Protein AF-A0A832U325-F1 (afdb_monomer_lite)

Sequence (91 aa):
FDEEGYAILRNLDNHCVFYDVQNRRCRVYSFRPSGCRVYPVIYDERKGIVLDYICRAKDTLDEKQIARKGLIVLRLLDKIDAEAEKRRTPQ

pLDDT: mean 95.16, std 6.0, range [56.62, 98.5]

Foldseek 3Di:
DPPLQFDDQDDDPNHGPQADPVVRDGVCVVVDDLVVVLPQFEQDPVPGTDGDPVDPCSVVDDPVSSVVSSVVNVVVVVVRNVSSVCRNDDD

Structure (mmCIF, N/CA/C/O backbone):
data_AF-A0A832U325-F1
#
_entry.id   AF-A0A832U325-F1
#
loop_
_atom_site.group_PDB
_atom_site.id
_atom_site.type_symbol
_atom_site.label_atom_id
_atom_site.label_alt_id
_atom_site.label_comp_id
_atom_site.label_asym_id
_atom_site.label_entity_id
_atom_site.label_seq_id
_atom_site.pdbx_PDB_ins_code
_atom_site.Cartn_x
_atom_site.Cartn_y
_atom_site.Cartn_z
_atom_site.occupancy
_atom_site.B_iso_or_equiv
_atom_site.auth_seq_id
_atom_site.auth_comp_id
_atom_site.auth_asym_id
_atom_site.auth_atom_id
_atom_site.pdbx_PDB_model_num
ATOM 1 N N . PHE A 1 1 ? -11.924 -2.591 11.395 1.00 91.38 1 PHE A N 1
ATOM 2 C CA . PHE A 1 1 ? -10.579 -2.845 11.936 1.00 91.38 1 PHE A CA 1
ATOM 3 C C . PHE A 1 1 ? -10.568 -4.277 12.434 1.00 91.38 1 PHE A C 1
ATOM 5 O O . PHE A 1 1 ? -11.660 -4.804 12.644 1.00 91.38 1 PHE A O 1
A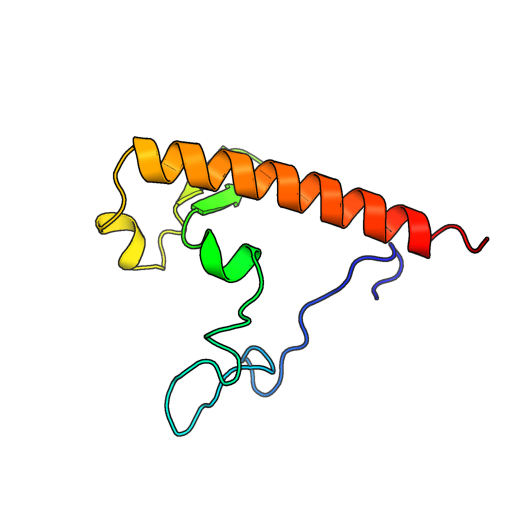TOM 12 N N . ASP A 1 2 ? -9.408 -4.916 12.525 1.00 93.88 2 ASP A N 1
ATOM 13 C CA . ASP A 1 2 ? -9.315 -6.195 13.239 1.00 93.88 2 ASP A CA 1
ATOM 14 C C . ASP A 1 2 ? -9.356 -5.978 14.762 1.00 93.88 2 ASP A C 1
ATOM 16 O O . ASP A 1 2 ? -9.518 -4.847 15.232 1.00 93.88 2 ASP A O 1
ATOM 20 N N . GLU A 1 3 ? -9.255 -7.071 15.520 1.00 93.88 3 GLU A N 1
ATOM 21 C CA . GLU A 1 3 ? -9.276 -7.065 16.990 1.00 93.88 3 GLU A CA 1
ATOM 22 C C . GLU A 1 3 ? -8.109 -6.258 17.589 1.00 93.88 3 GLU A C 1
ATOM 24 O O . GLU A 1 3 ? -8.240 -5.692 18.671 1.00 93.88 3 GLU A O 1
ATOM 29 N N . GLU A 1 4 ? -7.013 -6.104 16.842 1.00 95.06 4 GLU A N 1
ATOM 30 C CA . GLU A 1 4 ? -5.826 -5.332 17.224 1.00 95.06 4 GLU A CA 1
ATOM 31 C C . GLU A 1 4 ? -5.877 -3.866 16.738 1.00 95.06 4 GLU A C 1
ATOM 33 O O . GLU A 1 4 ? -4.920 -3.102 16.885 1.00 95.06 4 GLU A O 1
ATOM 38 N N . GLY A 1 5 ? -6.998 -3.418 16.168 1.00 96.31 5 GLY A N 1
ATOM 39 C CA . GLY A 1 5 ? -7.189 -2.031 15.734 1.00 96.31 5 GLY A CA 1
ATOM 40 C C . GLY A 1 5 ? -6.541 -1.682 14.388 1.00 96.31 5 GLY A C 1
ATOM 41 O O . GLY A 1 5 ? -6.591 -0.516 13.966 1.00 96.31 5 GLY A O 1
ATOM 42 N N . TYR A 1 6 ? -5.984 -2.655 13.665 1.00 96.62 6 TYR A N 1
ATOM 43 C CA . TYR A 1 6 ? -5.397 -2.429 12.349 1.00 96.62 6 TYR A CA 1
ATOM 44 C C . TYR A 1 6 ? -6.466 -2.227 11.274 1.00 96.62 6 TYR A C 1
ATOM 46 O O . TYR A 1 6 ? -7.536 -2.851 11.229 1.00 96.62 6 TYR A O 1
ATOM 54 N N . ALA A 1 7 ? -6.175 -1.295 10.368 1.00 93.81 7 ALA A N 1
ATOM 55 C CA . ALA A 1 7 ? -6.992 -1.044 9.193 1.00 93.81 7 ALA A CA 1
ATOM 56 C C . ALA A 1 7 ? -6.617 -2.035 8.085 1.00 93.81 7 ALA A C 1
ATOM 58 O O . ALA A 1 7 ? -5.541 -1.937 7.499 1.00 93.81 7 ALA A O 1
ATOM 59 N N . ILE A 1 8 ? -7.526 -2.955 7.761 1.00 92.62 8 ILE A N 1
ATOM 60 C CA . ILE A 1 8 ? -7.323 -3.927 6.684 1.00 92.62 8 ILE A CA 1
ATOM 61 C C . ILE A 1 8 ? -7.919 -3.389 5.382 1.00 92.62 8 ILE A C 1
ATOM 63 O O . ILE A 1 8 ? -9.067 -2.935 5.338 1.00 92.62 8 ILE A O 1
ATOM 67 N N . LEU A 1 9 ? -7.135 -3.448 4.302 1.00 92.50 9 LEU A N 1
ATOM 68 C CA . LEU A 1 9 ? -7.611 -3.109 2.965 1.00 92.50 9 LEU A CA 1
ATOM 69 C C . LEU A 1 9 ? -8.736 -4.068 2.566 1.00 92.50 9 LEU A C 1
ATOM 71 O O . LEU A 1 9 ? -8.533 -5.276 2.460 1.00 92.50 9 LEU A O 1
ATOM 75 N N . ARG A 1 10 ? 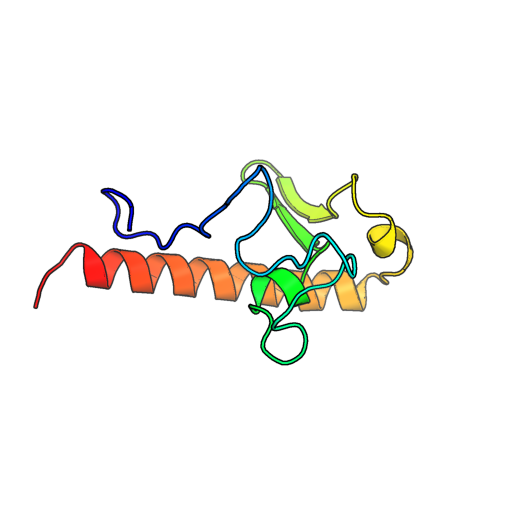-9.927 -3.523 2.312 1.00 94.44 10 ARG A N 1
ATOM 76 C CA . ARG A 1 10 ? -11.065 -4.321 1.858 1.00 94.44 10 ARG A CA 1
ATOM 77 C C . ARG A 1 10 ? -10.798 -4.878 0.460 1.00 94.44 10 ARG A C 1
ATOM 79 O O . ARG A 1 10 ? -10.502 -4.115 -0.464 1.00 94.44 10 ARG A O 1
ATOM 86 N N . ASN A 1 11 ? -11.005 -6.182 0.309 1.00 95.31 11 ASN A N 1
ATOM 87 C CA . ASN A 1 11 ? -11.024 -6.859 -0.981 1.00 95.31 11 ASN A CA 1
ATOM 88 C C . ASN A 1 11 ? -12.456 -7.276 -1.357 1.00 95.31 11 ASN A C 1
ATOM 90 O O . ASN A 1 11 ? -13.271 -7.579 -0.485 1.00 95.31 11 ASN A O 1
ATOM 94 N N . LEU A 1 12 ? -12.756 -7.266 -2.653 1.00 94.81 12 LEU A N 1
ATOM 95 C CA . LEU A 1 12 ? -13.982 -7.769 -3.271 1.00 94.81 12 LEU A CA 1
ATOM 96 C C . LEU A 1 12 ? -13.577 -8.527 -4.540 1.00 94.81 12 LEU A C 1
ATOM 98 O O . LEU A 1 12 ? -12.739 -8.034 -5.293 1.00 94.81 12 LEU A O 1
ATOM 102 N N . ASP A 1 13 ? -14.121 -9.726 -4.746 1.00 93.44 13 ASP A N 1
ATOM 103 C CA . ASP A 1 13 ? -13.814 -10.584 -5.902 1.00 93.44 13 ASP A CA 1
ATOM 104 C C . ASP A 1 13 ? -12.305 -10.806 -6.118 1.00 93.44 13 ASP A C 1
ATOM 106 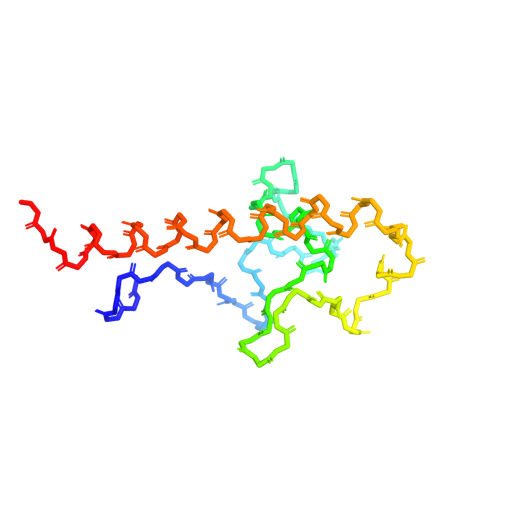O O . ASP A 1 13 ? -11.786 -10.673 -7.221 1.00 93.44 13 ASP A O 1
ATOM 110 N N . ASN A 1 14 ? -11.578 -11.113 -5.036 1.00 93.00 14 ASN A N 1
ATOM 111 C CA . ASN A 1 14 ? -10.116 -11.299 -5.017 1.00 93.00 14 ASN A CA 1
ATOM 112 C C . ASN A 1 14 ? -9.288 -10.068 -5.440 1.00 93.00 14 ASN A C 1
ATOM 114 O O . ASN A 1 14 ? -8.081 -10.174 -5.668 1.00 93.00 14 ASN A O 1
ATOM 118 N N . HIS A 1 15 ? -9.900 -8.883 -5.494 1.00 94.00 15 HIS A N 1
ATOM 119 C CA . HIS A 1 15 ? -9.229 -7.631 -5.822 1.00 94.00 15 HIS A CA 1
ATOM 120 C C . HIS A 1 15 ? -9.389 -6.587 -4.720 1.00 94.00 15 HIS A C 1
ATOM 122 O O . HIS A 1 15 ? -10.384 -6.560 -4.001 1.00 94.00 15 HIS A O 1
ATOM 128 N N . CYS A 1 16 ? -8.428 -5.666 -4.631 1.00 95.06 16 CYS A N 1
ATOM 129 C CA . CYS A 1 16 ? -8.581 -4.446 -3.841 1.00 95.06 16 CYS A CA 1
ATOM 130 C C . CYS A 1 16 ? -9.869 -3.722 -4.246 1.00 95.06 16 CYS A C 1
ATOM 132 O O . CYS A 1 16 ? -10.116 -3.530 -5.436 1.00 95.06 16 CYS A O 1
ATOM 134 N N . VAL A 1 17 ? -10.648 -3.242 -3.272 1.00 96.31 17 VAL A N 1
ATOM 135 C CA . VAL A 1 17 ? -11.915 -2.528 -3.516 1.00 96.31 17 VAL A CA 1
ATOM 136 C C . VAL A 1 17 ? -11.763 -1.319 -4.450 1.00 96.31 17 VAL A C 1
ATOM 138 O O . VAL A 1 17 ? -12.732 -0.881 -5.058 1.00 96.31 17 VAL A O 1
ATOM 141 N N . PHE A 1 18 ? -10.562 -0.762 -4.620 1.00 96.25 18 PHE A N 1
ATOM 142 C CA . PHE A 1 18 ? -10.308 0.343 -5.548 1.00 96.25 18 PHE A CA 1
ATOM 143 C C . PHE A 1 18 ? -10.012 -0.087 -6.989 1.00 96.25 18 PHE A C 1
ATOM 145 O O . PHE A 1 18 ? -9.932 0.778 -7.865 1.00 96.25 18 PHE A O 1
ATOM 152 N N . TYR A 1 19 ? -9.827 -1.378 -7.251 1.00 96.69 19 TYR A N 1
ATOM 153 C CA . TYR A 1 19 ? -9.524 -1.894 -8.578 1.00 96.69 19 TYR A CA 1
ATOM 154 C C . TYR A 1 19 ? -10.763 -1.855 -9.479 1.00 96.69 19 TYR A C 1
ATOM 156 O O . TYR A 1 19 ? -11.845 -2.303 -9.110 1.00 96.69 19 TYR A O 1
ATOM 164 N N . ASP A 1 20 ? -10.600 -1.278 -10.663 1.00 96.38 20 ASP A N 1
ATOM 165 C CA . ASP A 1 20 ? -11.555 -1.328 -11.762 1.00 96.38 20 ASP A CA 1
ATOM 166 C C . ASP A 1 20 ? -11.165 -2.492 -12.670 1.00 96.38 20 ASP A C 1
ATOM 168 O O . ASP A 1 20 ? -10.183 -2.398 -13.412 1.00 96.38 20 ASP A O 1
ATOM 172 N N . VAL A 1 21 ? -11.922 -3.587 -12.588 1.00 95.31 21 VAL A N 1
ATOM 173 C CA . VAL A 1 21 ? -11.670 -4.809 -13.364 1.00 95.31 21 VAL A CA 1
ATOM 174 C C . VAL A 1 21 ? -11.857 -4.563 -14.863 1.00 95.31 21 VAL A C 1
ATOM 176 O O . VAL A 1 21 ? -11.064 -5.057 -15.662 1.00 95.31 21 VAL A O 1
ATOM 179 N N . GLN A 1 22 ? -12.847 -3.752 -15.251 1.00 95.88 22 GLN A N 1
ATOM 180 C CA . GLN A 1 22 ? -13.174 -3.488 -16.658 1.00 95.88 22 GLN A CA 1
ATOM 181 C C . GLN A 1 22 ? -12.046 -2.713 -17.344 1.00 95.88 22 GLN A C 1
ATOM 183 O O . GLN A 1 22 ? -11.561 -3.096 -18.406 1.00 95.8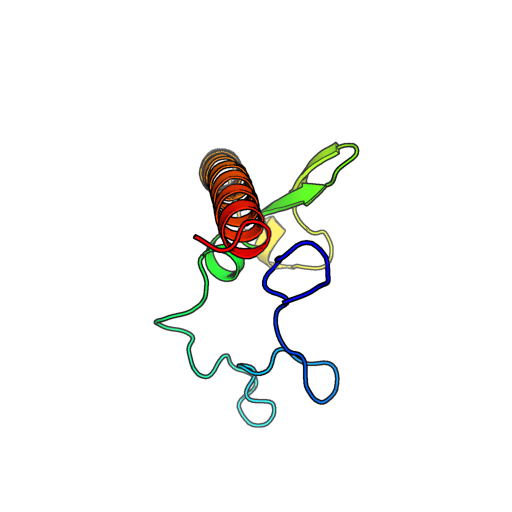8 22 GLN A O 1
ATOM 188 N N . ASN A 1 23 ? -11.572 -1.645 -16.698 1.00 97.06 23 ASN A N 1
ATOM 189 C CA . ASN A 1 23 ? -10.511 -0.790 -17.238 1.00 97.06 23 ASN A CA 1
ATOM 190 C C . ASN A 1 23 ? -9.099 -1.214 -16.803 1.00 97.06 23 ASN A C 1
ATOM 192 O O . ASN A 1 23 ? -8.120 -0.567 -17.178 1.00 97.06 23 ASN A O 1
ATOM 196 N N . ARG A 1 24 ? -8.983 -2.268 -15.984 1.00 94.88 24 ARG A N 1
ATOM 197 C CA . ARG A 1 24 ? -7.736 -2.789 -15.399 1.00 94.88 24 ARG A CA 1
ATOM 198 C C . ARG A 1 24 ? -6.872 -1.709 -14.741 1.00 94.88 24 ARG A C 1
ATOM 200 O O . ARG A 1 24 ? -5.653 -1.685 -14.907 1.00 94.88 24 ARG A O 1
ATOM 207 N N . ARG A 1 25 ? -7.492 -0.800 -13.982 1.00 95.56 25 ARG A N 1
ATOM 208 C CA . ARG A 1 25 ? -6.803 0.338 -13.339 1.00 95.56 25 ARG A CA 1
ATOM 209 C C . ARG A 1 25 ? -7.328 0.623 -11.939 1.00 95.56 25 ARG A C 1
ATOM 211 O O . ARG A 1 25 ? -8.420 0.217 -11.573 1.00 95.56 25 ARG A O 1
ATOM 218 N N . CYS A 1 26 ? -6.566 1.361 -11.139 1.00 96.06 26 CYS A N 1
ATOM 219 C CA . CYS A 1 26 ? -7.055 1.837 -9.846 1.00 96.06 26 CYS A CA 1
ATOM 220 C C . CYS A 1 26 ? -7.974 3.052 -10.039 1.00 96.06 26 CYS A C 1
ATOM 222 O O . CYS A 1 26 ? -7.559 4.050 -10.631 1.00 96.06 26 CYS A O 1
ATOM 224 N N . ARG A 1 27 ? -9.193 3.004 -9.491 1.00 96.75 27 ARG A N 1
ATOM 225 C CA . ARG A 1 27 ? -10.175 4.105 -9.557 1.00 96.75 27 ARG A CA 1
ATOM 226 C C . ARG A 1 27 ? -9.706 5.370 -8.844 1.00 96.75 27 ARG A C 1
ATOM 228 O O . ARG A 1 27 ? -10.072 6.470 -9.234 1.00 96.75 27 ARG A O 1
ATOM 235 N N . VAL A 1 28 ? -8.856 5.216 -7.831 1.00 96.31 28 VAL A N 1
ATOM 236 C CA . VAL A 1 28 ? -8.305 6.318 -7.029 1.00 96.31 28 VAL A CA 1
ATOM 237 C C . VAL A 1 28 ? -6.812 6.512 -7.284 1.00 96.31 28 VAL A C 1
ATOM 239 O O . VAL A 1 28 ? -6.083 6.901 -6.381 1.00 96.31 28 VAL A O 1
ATOM 242 N N . TYR A 1 29 ? -6.314 6.234 -8.495 1.00 95.06 29 TYR A N 1
ATOM 243 C CA . TYR A 1 29 ? -4.869 6.221 -8.771 1.00 95.06 29 TYR A CA 1
ATOM 244 C C . TYR A 1 29 ? -4.137 7.505 -8.334 1.00 95.06 29 TYR A C 1
ATOM 246 O O . TYR A 1 29 ? -3.050 7.420 -7.754 1.00 95.06 29 TYR A O 1
ATOM 254 N N . SER A 1 30 ? -4.739 8.683 -8.538 1.00 96.56 30 SER A N 1
ATOM 255 C CA . SER A 1 30 ? -4.191 9.977 -8.092 1.00 96.56 30 SER A CA 1
ATOM 256 C C . SER A 1 30 ? -4.096 10.094 -6.564 1.00 96.56 30 SER A C 1
ATOM 258 O O . SER A 1 30 ? -3.132 10.650 -6.037 1.00 96.56 30 SER A O 1
ATOM 260 N N . PHE A 1 31 ? -5.042 9.486 -5.848 1.00 95.50 31 PHE A N 1
ATOM 261 C CA . PHE A 1 31 ? -5.142 9.468 -4.385 1.00 95.50 31 PHE A CA 1
ATOM 262 C C . PHE A 1 31 ? -4.670 8.144 -3.771 1.00 95.50 31 PHE A C 1
ATOM 264 O O . PHE A 1 31 ? -4.959 7.861 -2.611 1.00 95.50 31 PHE A O 1
ATOM 271 N N . ARG A 1 32 ? -3.959 7.309 -4.543 1.00 94.38 32 ARG A N 1
ATOM 272 C CA . ARG A 1 32 ? -3.616 5.951 -4.112 1.00 94.38 32 ARG A CA 1
ATOM 273 C C . ARG A 1 32 ? -2.840 5.966 -2.786 1.00 94.38 32 ARG A C 1
ATOM 275 O O . ARG A 1 32 ? -1.975 6.843 -2.626 1.00 94.38 32 ARG A O 1
ATOM 282 N N . PRO A 1 33 ? -3.097 4.992 -1.891 1.00 93.38 33 PRO A N 1
ATOM 283 C CA . PRO A 1 33 ? -2.442 4.909 -0.591 1.00 93.38 33 PRO A CA 1
ATOM 284 C C . PRO A 1 33 ? -0.920 4.952 -0.697 1.00 93.38 33 PRO A C 1
ATOM 286 O O . PRO A 1 33 ? -0.339 4.464 -1.670 1.00 93.38 33 PRO A O 1
ATOM 289 N N . SER A 1 34 ? -0.260 5.486 0.330 1.00 95.12 34 SER A N 1
ATOM 290 C CA . SER A 1 34 ? 1.203 5.581 0.372 1.00 95.12 34 SER A CA 1
ATOM 291 C C . SER A 1 34 ? 1.890 4.220 0.206 1.00 95.12 34 SER A C 1
ATOM 293 O O . SER A 1 34 ? 2.891 4.148 -0.503 1.00 95.12 34 SER A O 1
ATOM 295 N N . GLY A 1 35 ? 1.306 3.137 0.738 1.00 95.06 35 GLY A N 1
ATOM 296 C CA . GLY A 1 35 ? 1.774 1.762 0.508 1.00 95.06 35 GLY A CA 1
ATOM 297 C C . GLY A 1 35 ? 1.839 1.394 -0.983 1.00 95.06 35 GLY A C 1
ATOM 298 O O . GLY A 1 35 ? 2.864 0.934 -1.481 1.00 95.06 35 GLY A O 1
ATOM 299 N N . CYS A 1 36 ? 0.799 1.727 -1.756 1.00 94.62 36 CYS A N 1
ATOM 300 C CA . CYS A 1 36 ? 0.784 1.512 -3.207 1.00 94.62 36 CYS A CA 1
ATOM 301 C C . CYS A 1 36 ? 1.807 2.382 -3.963 1.00 94.62 36 CYS A C 1
ATOM 303 O O . CYS A 1 36 ? 2.129 2.087 -5.111 1.00 94.62 36 CYS A O 1
ATOM 305 N N . ARG A 1 37 ? 2.297 3.484 -3.372 1.00 95.94 37 ARG A N 1
ATOM 306 C CA . ARG A 1 37 ? 3.324 4.352 -3.983 1.00 95.94 37 ARG A CA 1
ATOM 307 C C . ARG A 1 37 ? 4.742 3.822 -3.767 1.00 95.94 37 ARG A C 1
ATOM 309 O O . ARG A 1 37 ? 5.623 4.097 -4.586 1.00 95.94 37 ARG A O 1
ATOM 316 N N . VAL A 1 38 ? 4.983 3.100 -2.673 1.00 97.44 38 VAL A N 1
ATOM 317 C CA . VAL A 1 38 ? 6.306 2.530 -2.364 1.00 97.44 38 VAL A CA 1
ATOM 318 C C . VAL A 1 38 ? 6.527 1.168 -3.009 1.00 97.44 38 VAL A C 1
ATOM 320 O O . VAL A 1 38 ? 7.666 0.887 -3.380 1.00 97.44 38 VAL A O 1
ATOM 323 N N . TYR A 1 39 ? 5.457 0.418 -3.290 1.00 96.69 39 TYR A N 1
ATOM 324 C CA . TYR A 1 39 ? 5.512 -0.828 -4.058 1.00 96.69 39 TYR A CA 1
ATOM 325 C C . TYR A 1 39 ? 6.366 -0.675 -5.339 1.00 96.69 39 TYR A C 1
ATOM 327 O O . TYR A 1 39 ? 6.275 0.369 -6.006 1.00 96.69 39 TYR A O 1
ATOM 335 N N . PRO A 1 40 ? 7.233 -1.647 -5.682 1.00 97.88 40 PRO A N 1
ATOM 336 C CA . PRO A 1 40 ? 7.391 -2.986 -5.088 1.00 97.88 40 PRO A CA 1
ATOM 337 C C . PRO A 1 40 ? 8.317 -3.112 -3.869 1.00 97.88 40 PRO A C 1
ATOM 339 O O . PRO A 1 40 ? 8.642 -4.230 -3.483 1.00 97.88 40 PRO A O 1
ATOM 342 N N . VAL A 1 41 ? 8.756 -2.014 -3.248 1.00 98.50 41 VAL A N 1
ATOM 343 C CA . VAL A 1 41 ? 9.542 -2.097 -2.005 1.00 98.50 41 VAL A CA 1
ATOM 344 C C . VAL A 1 41 ? 8.602 -2.407 -0.841 1.00 98.50 41 VAL A C 1
ATOM 346 O O . VAL A 1 41 ? 7.664 -1.644 -0.595 1.00 98.50 41 VAL A O 1
ATOM 349 N N . ILE A 1 42 ? 8.847 -3.520 -0.154 1.00 97.88 42 ILE A N 1
ATOM 350 C CA . ILE A 1 42 ? 8.032 -4.049 0.947 1.00 97.88 42 ILE A CA 1
ATOM 351 C C . ILE A 1 42 ? 8.913 -4.389 2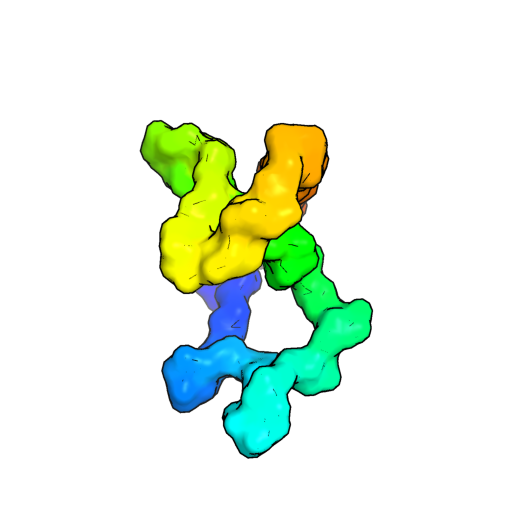.158 1.00 97.88 42 ILE A C 1
ATOM 353 O O . ILE A 1 42 ? 10.140 -4.406 2.058 1.00 97.88 42 ILE A O 1
ATOM 357 N N . TYR A 1 43 ? 8.280 -4.651 3.299 1.00 98.06 43 TYR A N 1
ATOM 358 C CA . TYR A 1 43 ? 8.937 -5.172 4.495 1.00 98.06 43 TYR A CA 1
ATOM 359 C C . TYR A 1 43 ? 8.574 -6.648 4.674 1.00 98.06 43 TYR A C 1
ATOM 361 O O . TYR A 1 43 ? 7.397 -7.001 4.659 1.00 98.06 43 TYR A O 1
ATOM 369 N N . ASP A 1 44 ? 9.588 -7.490 4.821 1.00 97.00 44 ASP A N 1
ATOM 370 C CA . ASP A 1 44 ? 9.495 -8.899 5.191 1.00 97.00 44 ASP A CA 1
ATOM 371 C C . ASP A 1 44 ? 9.997 -9.039 6.632 1.00 97.00 44 ASP A C 1
ATOM 373 O O . ASP A 1 44 ? 11.080 -8.561 6.963 1.00 97.00 44 ASP A O 1
ATOM 377 N N . GLU A 1 45 ? 9.235 -9.697 7.500 1.00 95.38 45 GLU A N 1
ATOM 378 C CA . GLU A 1 45 ? 9.553 -9.777 8.933 1.00 95.38 45 GLU A CA 1
ATOM 379 C C . GLU A 1 45 ? 10.886 -10.475 9.240 1.00 95.38 45 GLU A C 1
ATOM 381 O O . GLU A 1 45 ? 11.488 -10.223 10.281 1.00 95.38 45 GLU A O 1
ATOM 386 N N . ARG A 1 46 ? 11.369 -11.348 8.347 1.00 97.19 46 ARG A N 1
ATOM 387 C CA . ARG A 1 46 ? 12.627 -12.089 8.530 1.00 97.19 46 ARG A CA 1
ATOM 388 C C . ARG A 1 46 ? 13.805 -11.405 7.849 1.00 97.19 46 ARG A C 1
ATOM 390 O O . ARG A 1 46 ? 14.936 -11.553 8.300 1.00 97.19 46 ARG A O 1
ATOM 397 N N . LYS A 1 47 ? 13.558 -10.721 6.731 1.00 97.25 47 LYS A N 1
ATOM 398 C CA . LYS A 1 47 ? 14.602 -10.169 5.848 1.00 97.25 47 LYS A CA 1
ATOM 399 C C . LYS A 1 47 ? 14.708 -8.645 5.895 1.00 97.25 47 LYS A C 1
ATOM 401 O O . LYS A 1 47 ? 15.676 -8.095 5.378 1.00 97.25 47 LYS A O 1
ATOM 406 N N . GLY A 1 48 ? 13.734 -7.961 6.485 1.00 97.56 48 GLY A N 1
ATOM 407 C CA . GLY A 1 48 ? 13.621 -6.509 6.453 1.00 97.56 48 GLY A CA 1
ATOM 408 C C . GLY A 1 48 ? 13.144 -5.999 5.092 1.00 97.56 48 GLY A C 1
ATOM 409 O O . GLY A 1 48 ? 12.228 -6.552 4.486 1.00 97.56 48 GLY A O 1
ATOM 410 N N . ILE A 1 49 ? 13.744 -4.913 4.603 1.00 98.12 49 ILE A N 1
ATOM 411 C CA . ILE A 1 49 ? 13.339 -4.292 3.336 1.00 98.12 49 ILE A CA 1
ATOM 412 C C . ILE A 1 49 ? 13.747 -5.166 2.148 1.00 98.12 49 ILE A C 1
ATOM 414 O O . ILE A 1 49 ? 14.931 -5.406 1.917 1.00 98.12 49 ILE A O 1
ATOM 418 N N . VAL A 1 50 ? 12.760 -5.580 1.354 1.00 97.94 50 VAL A N 1
ATOM 419 C CA . VAL A 1 50 ? 12.951 -6.399 0.151 1.00 97.94 50 VAL A CA 1
ATOM 420 C C . VAL A 1 50 ? 12.121 -5.871 -1.019 1.00 97.94 50 VAL A C 1
ATOM 422 O O . VAL A 1 50 ? 11.205 -5.062 -0.857 1.00 97.94 50 VAL A O 1
ATOM 425 N N . LEU A 1 51 ? 12.449 -6.331 -2.225 1.00 98.12 51 LEU A N 1
ATOM 426 C CA . LEU A 1 51 ? 11.624 -6.124 -3.409 1.00 98.12 51 LEU A CA 1
ATOM 427 C C . LEU A 1 51 ? 10.679 -7.304 -3.594 1.00 98.12 51 LEU A C 1
ATOM 429 O O . LEU A 1 51 ? 11.112 -8.456 -3.580 1.00 98.12 51 LEU A O 1
ATOM 433 N N . ASP A 1 52 ? 9.404 -7.011 -3.824 1.00 97.31 52 ASP A N 1
ATOM 434 C CA . ASP A 1 52 ? 8.426 -8.040 -4.148 1.00 97.31 52 ASP A CA 1
ATOM 435 C C . ASP A 1 52 ? 8.720 -8.657 -5.526 1.00 97.31 52 ASP A C 1
ATOM 437 O O . ASP A 1 52 ? 8.672 -7.980 -6.560 1.00 97.31 52 ASP A O 1
ATOM 441 N N . TYR A 1 53 ? 9.035 -9.953 -5.541 1.00 95.12 53 TYR A N 1
ATOM 442 C CA . TYR A 1 53 ? 9.522 -10.666 -6.721 1.00 95.12 53 TYR A CA 1
ATOM 443 C C . TYR A 1 53 ? 8.453 -10.845 -7.802 1.00 95.12 53 TYR A C 1
ATOM 445 O O . TYR A 1 53 ? 8.808 -10.994 -8.974 1.00 95.12 53 TYR A O 1
ATOM 453 N N . ILE A 1 54 ? 7.166 -10.795 -7.442 1.00 95.25 54 ILE A N 1
ATOM 454 C CA . ILE A 1 54 ? 6.066 -10.926 -8.411 1.00 95.25 54 ILE A CA 1
ATOM 455 C C . ILE A 1 54 ? 5.888 -9.656 -9.254 1.00 95.25 54 ILE A C 1
ATOM 457 O O . ILE A 1 54 ? 5.260 -9.688 -10.314 1.00 95.25 54 ILE A O 1
ATOM 461 N N . CYS A 1 55 ? 6.432 -8.518 -8.810 1.00 94.06 55 CYS A N 1
ATOM 462 C CA . CYS A 1 55 ? 6.264 -7.253 -9.504 1.00 94.06 55 CYS A CA 1
ATOM 463 C C . CYS A 1 55 ? 7.372 -7.011 -10.525 1.00 94.06 55 CYS A C 1
ATOM 465 O O . CYS A 1 55 ? 8.520 -6.762 -10.169 1.00 94.06 55 CYS A O 1
ATOM 467 N N . ARG A 1 56 ? 7.009 -6.920 -11.807 1.00 94.06 56 ARG A N 1
ATOM 468 C CA . ARG A 1 56 ? 7.954 -6.551 -12.876 1.00 94.06 56 ARG A CA 1
ATOM 469 C C . ARG A 1 56 ? 8.574 -5.160 -12.708 1.00 94.06 56 ARG A C 1
ATOM 471 O O . ARG A 1 56 ? 9.661 -4.918 -13.211 1.00 94.06 56 ARG A O 1
ATOM 478 N N . ALA A 1 57 ? 7.917 -4.239 -11.997 1.00 93.31 57 ALA A N 1
ATOM 479 C CA . ALA A 1 57 ? 8.474 -2.905 -11.768 1.00 93.31 57 ALA A CA 1
ATOM 480 C C . ALA A 1 57 ? 9.730 -2.929 -10.879 1.00 93.31 57 ALA A C 1
ATOM 482 O O . ALA A 1 57 ? 10.459 -1.940 -10.848 1.00 93.31 57 ALA A O 1
ATOM 483 N N . LYS A 1 58 ? 10.015 -4.038 -10.179 1.00 95.75 58 LYS A N 1
ATOM 484 C CA . LYS A 1 58 ? 11.209 -4.170 -9.332 1.00 95.75 58 LYS A CA 1
ATOM 485 C C . LYS A 1 58 ? 12.500 -3.967 -10.128 1.00 95.75 58 LYS A C 1
ATOM 487 O O . LYS A 1 58 ? 13.426 -3.351 -9.622 1.00 95.75 58 LYS A O 1
ATOM 492 N N . ASP A 1 59 ? 12.501 -4.391 -11.392 1.00 96.06 59 ASP A N 1
ATOM 493 C CA . ASP A 1 59 ? 13.654 -4.314 -12.294 1.00 96.06 59 ASP A CA 1
ATOM 494 C C . ASP A 1 59 ? 13.889 -2.885 -12.821 1.00 96.06 59 ASP A C 1
ATOM 496 O O . ASP A 1 59 ? 14.886 -2.617 -13.482 1.00 96.06 59 ASP A O 1
ATOM 500 N N . THR A 1 60 ? 12.968 -1.956 -12.538 1.00 96.81 60 THR A N 1
ATOM 501 C CA . THR A 1 60 ? 13.077 -0.540 -12.929 1.00 96.81 60 THR A CA 1
ATOM 502 C C . THR A 1 60 ? 13.623 0.352 -11.817 1.00 96.81 60 THR A C 1
ATOM 504 O O . THR A 1 60 ? 13.802 1.548 -12.041 1.00 96.81 60 THR A O 1
ATOM 507 N N . LEU A 1 61 ? 13.842 -0.200 -10.617 1.00 96.75 61 LEU A N 1
ATOM 508 C CA . LEU A 1 61 ? 14.285 0.565 -9.459 1.00 96.75 61 LEU A CA 1
ATOM 509 C C . LEU A 1 61 ? 15.806 0.541 -9.307 1.00 96.75 61 LEU A C 1
ATOM 511 O O . LEU A 1 61 ? 16.417 -0.523 -9.318 1.00 96.75 61 LEU A O 1
ATOM 515 N N . ASP A 1 62 ? 16.392 1.713 -9.076 1.00 97.88 62 ASP A N 1
ATOM 516 C CA . ASP A 1 62 ? 17.785 1.838 -8.646 1.00 97.88 62 ASP A CA 1
ATOM 517 C C . ASP A 1 62 ? 17.932 1.751 -7.112 1.00 97.88 62 ASP A C 1
ATOM 519 O O . ASP A 1 62 ? 16.966 1.880 -6.351 1.00 97.88 62 ASP A O 1
ATOM 523 N N . GLU A 1 63 ? 19.162 1.562 -6.632 1.00 97.62 63 GLU A N 1
ATOM 524 C CA . GLU A 1 63 ? 19.468 1.433 -5.200 1.00 97.62 63 GLU A CA 1
ATOM 525 C C . GLU A 1 63 ? 19.009 2.640 -4.367 1.00 97.62 63 GLU A C 1
ATOM 527 O O . GLU A 1 63 ? 18.530 2.479 -3.241 1.00 97.62 63 GLU A O 1
ATOM 532 N N . LYS A 1 64 ? 19.087 3.860 -4.917 1.00 98.19 64 LYS A N 1
ATOM 533 C CA . LYS A 1 64 ? 18.661 5.081 -4.214 1.00 98.19 64 LYS A CA 1
ATOM 534 C C . LYS A 1 64 ? 17.145 5.116 -4.068 1.00 98.19 64 LYS A C 1
ATOM 536 O O . LYS A 1 64 ? 16.629 5.509 -3.019 1.00 98.19 64 LYS A O 1
ATOM 541 N N . GLN A 1 65 ? 16.419 4.707 -5.105 1.00 98.00 65 GLN A N 1
ATOM 542 C CA . GLN A 1 65 ? 14.968 4.584 -5.082 1.00 98.00 65 GLN A CA 1
ATOM 543 C C . GLN A 1 65 ? 14.530 3.511 -4.088 1.00 98.00 65 GLN A C 1
ATOM 545 O O . GLN A 1 65 ? 13.589 3.760 -3.330 1.00 98.00 65 GLN A O 1
ATOM 550 N N . ILE A 1 66 ? 15.222 2.368 -4.049 1.00 98.31 66 ILE A N 1
ATOM 551 C CA . ILE A 1 66 ? 14.967 1.287 -3.088 1.00 98.31 66 ILE A CA 1
ATOM 552 C C . ILE A 1 66 ? 15.172 1.795 -1.662 1.00 98.31 66 ILE A C 1
ATOM 554 O O . ILE A 1 66 ? 14.244 1.720 -0.859 1.00 98.31 66 ILE A O 1
ATOM 558 N N . ALA A 1 67 ? 16.325 2.398 -1.365 1.00 98.31 67 ALA A N 1
ATOM 559 C CA . ALA A 1 67 ? 16.630 2.933 -0.039 1.00 98.31 67 ALA A CA 1
ATOM 560 C C . ALA A 1 67 ? 15.606 3.993 0.403 1.00 98.31 67 ALA A C 1
ATOM 562 O O . ALA A 1 67 ? 15.044 3.916 1.498 1.00 98.31 67 ALA A O 1
ATOM 563 N N . ARG A 1 68 ? 15.281 4.952 -0.476 1.00 98.44 68 ARG A N 1
ATOM 564 C CA . ARG A 1 68 ? 14.283 5.995 -0.191 1.00 98.44 68 ARG A CA 1
ATOM 565 C C . ARG A 1 68 ? 12.905 5.402 0.090 1.00 98.44 68 ARG A C 1
ATOM 567 O O . ARG A 1 68 ? 12.244 5.823 1.037 1.00 98.44 68 ARG A O 1
ATOM 574 N N . LYS A 1 69 ? 12.441 4.470 -0.744 1.00 98.44 69 LYS A N 1
ATOM 575 C CA . LYS A 1 69 ? 11.142 3.809 -0.560 1.00 98.44 69 LYS A CA 1
ATOM 576 C C . LYS A 1 69 ? 11.137 2.946 0.702 1.00 98.44 69 LYS A C 1
ATOM 578 O O . LYS A 1 69 ? 10.135 2.968 1.404 1.00 98.44 69 LYS A O 1
ATOM 583 N N . GLY A 1 70 ? 12.245 2.285 1.036 1.00 98.50 70 GLY A N 1
ATOM 584 C CA . GLY A 1 70 ? 12.403 1.503 2.265 1.00 98.50 70 GLY A CA 1
ATOM 585 C C . GLY A 1 70 ? 12.224 2.348 3.525 1.00 98.50 70 GLY A C 1
ATOM 586 O O . GLY A 1 70 ? 11.438 1.991 4.396 1.00 98.50 70 GLY A O 1
ATOM 587 N N . LEU A 1 71 ? 12.836 3.536 3.579 1.00 98.44 71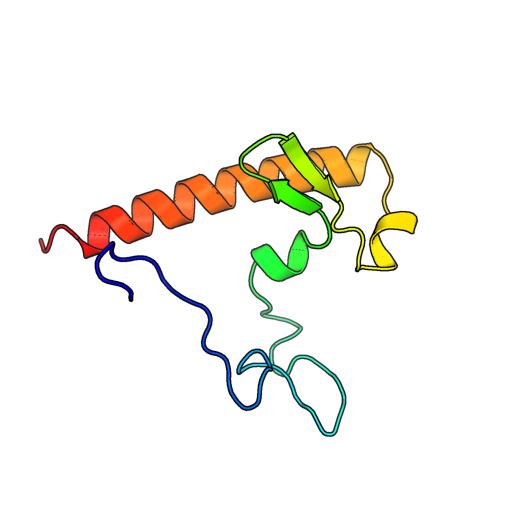 LEU A N 1
ATOM 588 C CA . LEU A 1 71 ? 12.608 4.485 4.679 1.00 98.44 71 LEU A CA 1
ATOM 589 C C . LEU A 1 71 ? 11.136 4.907 4.798 1.00 98.44 71 LEU A C 1
ATOM 591 O O . LEU A 1 71 ? 10.638 5.126 5.899 1.00 98.44 71 LEU A O 1
ATOM 595 N N . ILE A 1 72 ? 10.431 5.038 3.670 1.00 98.50 72 ILE A N 1
ATOM 596 C CA . ILE A 1 72 ? 8.998 5.351 3.680 1.00 98.50 72 ILE A CA 1
ATOM 597 C C . ILE A 1 72 ? 8.195 4.150 4.189 1.00 98.50 72 ILE A C 1
ATOM 599 O O . ILE A 1 72 ? 7.270 4.364 4.960 1.00 98.50 72 ILE A O 1
ATOM 603 N N . VAL A 1 73 ? 8.543 2.917 3.804 1.00 98.50 73 VAL A N 1
ATOM 604 C CA . VAL A 1 73 ? 7.894 1.697 4.317 1.00 98.50 73 VAL A CA 1
ATOM 605 C C . VAL A 1 73 ? 7.963 1.655 5.841 1.00 98.50 73 VAL A C 1
ATOM 607 O O . VAL A 1 73 ? 6.916 1.546 6.467 1.00 98.50 73 VAL A O 1
ATOM 610 N N . LEU A 1 74 ? 9.147 1.840 6.432 1.00 98.44 74 LEU A N 1
ATOM 611 C CA . LEU A 1 74 ? 9.312 1.827 7.893 1.00 98.44 74 LEU A CA 1
ATOM 612 C C . LEU A 1 74 ? 8.433 2.886 8.576 1.00 98.44 74 LEU A C 1
ATOM 614 O O . LEU A 1 74 ? 7.644 2.562 9.452 1.00 98.44 74 LEU A O 1
ATOM 618 N N . ARG A 1 75 ? 8.448 4.127 8.073 1.00 98.44 75 ARG A N 1
ATOM 619 C CA . ARG A 1 75 ? 7.583 5.202 8.597 1.00 98.44 75 ARG A CA 1
ATOM 620 C C . ARG A 1 75 ? 6.090 4.907 8.457 1.00 98.44 75 ARG A C 1
ATOM 622 O O . ARG A 1 75 ? 5.287 5.417 9.234 1.00 98.44 75 ARG A O 1
ATOM 629 N N . LEU A 1 76 ? 5.693 4.183 7.409 1.00 97.88 76 LEU A N 1
ATOM 630 C CA . LEU A 1 76 ? 4.301 3.783 7.228 1.00 97.88 76 LEU A CA 1
ATOM 631 C C . LEU A 1 76 ? 3.907 2.711 8.241 1.00 97.88 76 LEU A C 1
ATOM 633 O O . LEU A 1 76 ? 2.795 2.803 8.746 1.00 97.88 76 LEU A O 1
ATOM 637 N N . LEU A 1 77 ? 4.790 1.760 8.553 1.00 97.50 77 LEU A N 1
ATOM 638 C CA . LEU A 1 77 ? 4.555 0.755 9.593 1.00 97.50 77 LEU A CA 1
ATOM 639 C C . LEU A 1 77 ? 4.399 1.419 10.965 1.00 97.50 77 LEU A C 1
ATOM 641 O O . LEU A 1 77 ? 3.342 1.265 11.566 1.00 97.50 77 LEU A O 1
ATOM 645 N N . ASP A 1 78 ? 5.334 2.294 11.357 1.00 98.00 78 ASP A N 1
ATOM 646 C CA . ASP A 1 78 ? 5.247 3.050 12.620 1.00 98.00 78 ASP A CA 1
ATOM 647 C C . ASP A 1 78 ? 3.913 3.806 12.742 1.00 98.00 78 ASP A C 1
ATOM 649 O O . ASP A 1 78 ? 3.267 3.847 13.790 1.00 98.00 78 ASP A O 1
ATOM 653 N N . LYS A 1 79 ? 3.474 4.423 11.637 1.00 97.56 79 LYS A N 1
ATOM 654 C CA . LYS A 1 79 ? 2.199 5.140 11.587 1.00 97.56 79 LYS A CA 1
ATOM 655 C C . LYS A 1 79 ? 1.010 4.191 11.736 1.00 97.56 79 LYS A C 1
ATOM 657 O O . LYS A 1 79 ? 0.054 4.541 12.422 1.00 97.56 79 LYS A O 1
ATOM 662 N N . ILE A 1 80 ? 1.036 3.048 11.057 1.00 96.50 80 ILE A N 1
ATOM 663 C CA . ILE A 1 80 ? -0.032 2.047 11.111 1.00 96.50 80 ILE A CA 1
ATOM 664 C C . ILE A 1 80 ? -0.159 1.492 12.537 1.00 96.50 80 ILE A C 1
ATOM 666 O O . ILE A 1 80 ? -1.280 1.434 13.043 1.00 96.50 80 ILE A O 1
ATOM 670 N N . ASP A 1 81 ? 0.959 1.190 13.198 1.00 97.06 81 ASP A N 1
ATOM 671 C CA . ASP A 1 81 ? 0.998 0.716 14.587 1.00 97.06 81 ASP A CA 1
ATOM 672 C C . ASP A 1 81 ? 0.432 1.763 15.554 1.00 97.06 81 ASP A C 1
ATOM 674 O O . ASP A 1 81 ? -0.528 1.489 16.277 1.00 97.06 81 ASP A O 1
ATOM 678 N N . ALA A 1 82 ? 0.919 3.007 15.487 1.00 97.38 82 ALA A N 1
ATOM 679 C CA . ALA A 1 82 ? 0.431 4.094 16.339 1.00 97.38 82 ALA A CA 1
ATOM 680 C C . ALA A 1 82 ? -1.061 4.409 16.117 1.00 97.38 82 ALA A C 1
ATOM 682 O O . ALA A 1 82 ? -1.775 4.829 17.030 1.00 97.38 82 ALA A O 1
ATOM 683 N N . GLU A 1 83 ? -1.558 4.259 14.888 1.00 96.75 83 GLU A N 1
ATOM 684 C CA . GLU A 1 83 ? -2.983 4.397 14.599 1.00 96.75 83 GLU A CA 1
ATOM 685 C C . GLU A 1 83 ? -3.808 3.226 15.154 1.00 96.75 83 GLU A C 1
ATOM 687 O O . GLU A 1 83 ? -4.938 3.447 15.592 1.00 96.75 83 GLU A O 1
ATOM 692 N N . ALA A 1 84 ? -3.279 2.001 15.127 1.00 97.12 84 ALA A N 1
ATOM 693 C CA . ALA A 1 84 ? -3.938 0.819 15.676 1.00 97.12 84 ALA A CA 1
ATOM 694 C C . ALA A 1 84 ? -4.042 0.889 17.208 1.00 97.12 84 ALA A C 1
ATOM 696 O O . ALA A 1 84 ? -5.125 0.686 17.760 1.00 97.12 84 ALA A O 1
ATOM 697 N N . GLU A 1 85 ? -2.967 1.283 17.894 1.00 96.75 85 GLU A N 1
ATOM 698 C CA . GLU A 1 85 ? -2.943 1.499 19.351 1.00 96.75 85 GLU A CA 1
ATOM 699 C C . GLU A 1 85 ? -4.004 2.506 19.818 1.00 96.75 85 GLU A C 1
ATOM 701 O O . GLU A 1 85 ? -4.739 2.260 20.779 1.00 96.75 85 GLU A O 1
ATOM 706 N N . LYS A 1 86 ? -4.151 3.623 19.092 1.00 96.12 86 LYS A N 1
ATOM 707 C CA . LYS A 1 86 ? -5.174 4.643 19.380 1.00 96.12 86 LYS A CA 1
ATOM 708 C C . LYS A 1 86 ? -6.602 4.126 19.238 1.00 96.12 86 LYS A C 1
ATOM 710 O O . LYS A 1 86 ? -7.501 4.671 19.862 1.00 96.12 86 LYS A O 1
ATOM 715 N N . ARG A 1 87 ? -6.832 3.122 18.388 1.00 94.69 87 ARG A N 1
ATOM 716 C CA . ARG A 1 87 ? -8.158 2.508 18.209 1.00 94.69 87 ARG A CA 1
ATOM 717 C C . ARG A 1 87 ? -8.432 1.422 19.249 1.00 94.69 87 ARG A C 1
ATOM 719 O O . ARG A 1 87 ? -9.595 1.201 19.564 1.00 94.69 87 ARG A O 1
ATOM 726 N N . ARG A 1 88 ? -7.384 0.780 19.784 1.00 88.94 88 ARG A N 1
ATOM 727 C CA . ARG A 1 88 ? -7.472 -0.196 20.886 1.00 88.94 88 ARG A CA 1
ATOM 728 C C . ARG A 1 88 ? -7.792 0.444 22.231 1.00 88.94 88 ARG A C 1
ATOM 730 O O . ARG A 1 88 ? -8.457 -0.184 23.044 1.00 88.94 88 ARG A O 1
ATOM 737 N N . THR A 1 89 ? -7.334 1.674 22.456 1.00 79.00 89 THR A N 1
ATOM 738 C CA . THR A 1 89 ? -7.598 2.421 23.693 1.00 79.00 89 THR A CA 1
ATOM 739 C C . THR A 1 89 ? -8.636 3.508 23.407 1.00 79.00 89 THR A C 1
ATOM 741 O O . THR A 1 89 ? -8.251 4.580 22.934 1.00 79.00 89 THR A O 1
ATOM 744 N N . PRO A 1 90 ? -9.944 3.267 23.631 1.00 61.44 90 PRO A N 1
ATOM 745 C CA . PRO A 1 90 ? -10.924 4.335 23.513 1.00 61.44 90 PRO A CA 1
ATOM 746 C C . PRO A 1 90 ? -10.577 5.430 24.529 1.00 61.44 90 PRO A C 1
ATOM 748 O O . PRO A 1 90 ? -10.387 5.135 25.709 1.00 61.44 90 PRO A O 1
ATOM 751 N N . GLN A 1 91 ? -10.445 6.665 24.043 1.00 56.62 91 GLN A N 1
ATOM 752 C CA . GLN A 1 91 ? -10.419 7.867 24.882 1.00 56.62 91 GLN A CA 1
ATOM 753 C C . GLN A 1 91 ? -11.783 8.094 25.526 1.00 56.62 91 GLN A C 1
ATOM 755 O O . GLN A 1 91 ? -12.798 7.820 24.844 1.00 56.62 91 GLN A O 1
#

Radius of gyration: 15.1 Å; chains: 1; bounding box: 34×22×42 Å

Secondary structure (DSSP, 8-state):
--TT---PPPEETTEETTEETTTTEETTGGG--HHHHHTTEEEETTTEEEE-TT-GGGGG--HHHHHHHHHHHHHHHHHHHHHHHHHHS--